Protein AF-A0A952TX78-F1 (afdb_monomer)

Mean predicted aligned error: 15.34 Å

Solvent-accessible surface area (backbone atoms only — not comparable to full-atom values): 5758 Å² total; per-residue (Å²): 141,89,82,82,70,52,74,69,54,47,52,52,56,52,54,69,71,44,94,70,76,80,82,80,73,54,72,70,54,51,54,50,50,50,51,51,49,56,64,56,53,76,68,73,80,83,78,89,79,90,70,56,73,68,55,50,51,53,49,44,50,55,16,54,77,70,75,43,57,51,69,58,50,51,53,49,52,53,51,34,40,77,68,67,75,44,82,85,89,128

Nearest PDB structures (foldseek):
  8pv2-assembly1_CQ  TM=2.808E-01  e=2.253E+00  Thermochaetoides thermophila DSM 1495

pLDDT: mean 75.89, std 15.99, range [40.16, 94.75]

Foldseek 3Di:
DDDDDDPVSVVVVVVVVPPPPPDPDDPVVVVVVVVVVVVVCVVPDDDDDDDDPVVVVVLQVVCVVVVHGSVVVVVVVVVCPVVVVDDDDD

Structure (mmCIF, N/CA/C/O backbone):
data_AF-A0A952TX78-F1
#
_entry.id   AF-A0A952TX78-F1
#
loop_
_atom_site.group_PDB
_atom_site.id
_atom_site.type_symbol
_atom_site.label_atom_id
_atom_site.label_alt_id
_atom_site.label_comp_id
_atom_site.label_asym_id
_atom_site.label_entity_id
_atom_site.label_seq_id
_atom_site.pdbx_PDB_ins_code
_atom_site.Cartn_x
_atom_site.Cartn_y
_atom_site.Cartn_z
_atom_site.occupancy
_atom_site.B_iso_or_equiv
_atom_site.auth_seq_id
_atom_site.auth_comp_id
_atom_site.auth_asym_id
_atom_site.auth_atom_id
_atom_site.pdbx_PDB_model_num
ATOM 1 N N . MET A 1 1 ? 13.239 -31.347 -6.484 1.00 40.16 1 MET A N 1
ATOM 2 C C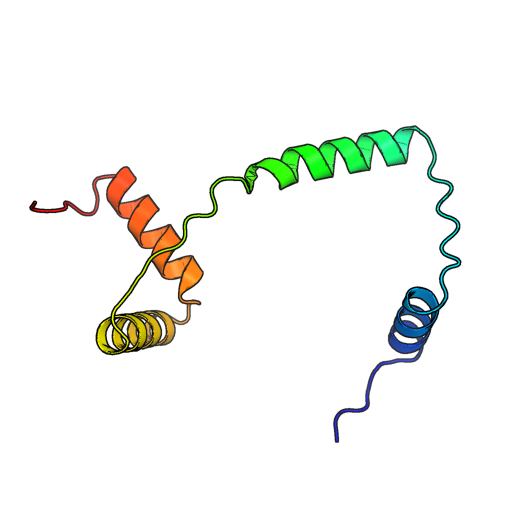A . MET A 1 1 ? 12.828 -31.818 -7.821 1.00 40.16 1 MET A CA 1
ATOM 3 C C . MET A 1 1 ? 11.962 -30.731 -8.421 1.00 40.16 1 MET A C 1
ATOM 5 O O . MET A 1 1 ? 10.789 -30.658 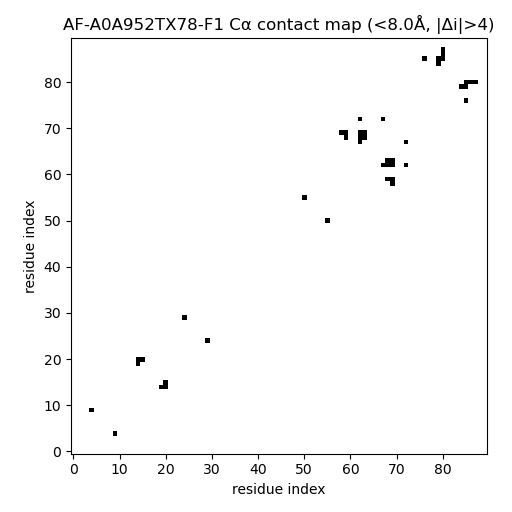-8.090 1.00 40.16 1 MET A O 1
ATOM 9 N N . ALA A 1 2 ? 12.567 -29.821 -9.172 1.00 46.94 2 ALA A N 1
ATOM 10 C CA . ALA A 1 2 ? 11.859 -28.756 -9.872 1.00 46.94 2 ALA A CA 1
ATOM 11 C C . ALA A 1 2 ? 12.477 -28.652 -11.266 1.00 46.94 2 ALA A C 1
ATOM 13 O O . ALA A 1 2 ? 13.155 -27.685 -11.573 1.00 46.94 2 ALA A O 1
ATOM 14 N N . ASP A 1 3 ? 12.298 -29.712 -12.047 1.00 57.31 3 ASP A N 1
ATOM 15 C CA . ASP A 1 3 ? 12.580 -29.718 -13.477 1.00 57.31 3 ASP A CA 1
ATOM 16 C C . ASP A 1 3 ? 11.280 -30.087 -14.159 1.00 57.31 3 ASP A C 1
ATOM 18 O O . ASP A 1 3 ? 10.833 -31.216 -14.003 1.00 57.31 3 ASP A O 1
ATOM 22 N N . TYR A 1 4 ? 10.668 -29.118 -14.829 1.00 56.53 4 TYR A N 1
ATOM 23 C CA . TYR A 1 4 ? 9.905 -29.297 -16.065 1.00 56.53 4 TYR A CA 1
ATOM 24 C C . TYR A 1 4 ? 9.722 -27.898 -16.660 1.00 56.53 4 TYR A C 1
ATOM 26 O O . TYR A 1 4 ? 8.621 -27.362 -16.687 1.00 56.53 4 TYR A O 1
ATOM 34 N N . LEU A 1 5 ? 10.837 -27.282 -17.063 1.00 55.19 5 LEU A N 1
ATOM 35 C CA . LEU A 1 5 ? 10.784 -26.284 -18.128 1.00 55.19 5 LEU A CA 1
ATOM 36 C C . LEU A 1 5 ? 10.646 -27.085 -19.421 1.00 55.19 5 LEU A C 1
ATOM 38 O O . LEU A 1 5 ? 11.426 -28.015 -19.653 1.00 55.19 5 LEU A O 1
ATOM 42 N N . ASN A 1 6 ? 9.613 -26.809 -20.207 1.00 63.94 6 ASN A N 1
ATOM 43 C CA . ASN A 1 6 ? 9.473 -27.434 -21.516 1.00 63.94 6 ASN A CA 1
ATOM 44 C C . ASN A 1 6 ? 10.599 -26.935 -22.458 1.00 63.94 6 ASN A C 1
ATOM 46 O O . ASN A 1 6 ? 11.315 -25.987 -22.140 1.00 63.94 6 ASN A O 1
ATOM 50 N N . THR A 1 7 ? 10.784 -27.578 -23.613 1.00 70.12 7 THR A N 1
ATOM 51 C CA . THR A 1 7 ? 11.871 -27.230 -24.548 1.00 70.12 7 THR A CA 1
ATOM 52 C C . THR A 1 7 ? 11.816 -25.764 -25.001 1.00 70.12 7 THR A C 1
ATOM 54 O O . THR A 1 7 ? 12.855 -25.127 -25.104 1.00 70.12 7 THR A O 1
ATOM 57 N N . GLU A 1 8 ? 10.617 -25.200 -25.167 1.00 63.44 8 GLU A N 1
ATOM 58 C CA . GLU A 1 8 ? 10.405 -23.784 -25.507 1.00 63.44 8 GLU A CA 1
ATOM 59 C C . GLU A 1 8 ? 10.835 -22.848 -24.358 1.00 63.44 8 GLU A C 1
ATOM 61 O O . GLU A 1 8 ? 11.471 -21.818 -24.578 1.00 63.44 8 GLU A O 1
ATOM 66 N N . GLU A 1 9 ? 10.550 -23.221 -23.111 1.00 54.28 9 GLU A N 1
ATOM 67 C CA . GLU A 1 9 ? 10.931 -22.470 -21.917 1.00 54.28 9 GLU A CA 1
ATOM 68 C C . GLU A 1 9 ? 12.442 -22.543 -21.649 1.00 54.28 9 GLU A C 1
ATOM 70 O O . GLU A 1 9 ? 13.024 -21.564 -21.178 1.00 54.28 9 GLU A O 1
ATOM 75 N N . GLN A 1 10 ? 13.093 -23.669 -21.966 1.00 66.94 10 GLN A N 1
ATOM 76 C CA . GLN A 1 10 ? 14.553 -23.802 -21.894 1.00 66.94 10 GLN A CA 1
ATOM 77 C C . GLN A 1 10 ? 15.250 -22.960 -22.967 1.00 66.94 10 GLN A C 1
ATOM 79 O O . GLN A 1 10 ? 16.149 -22.192 -22.630 1.00 66.94 10 GLN A O 1
ATOM 84 N N . GLU A 1 11 ? 14.790 -23.028 -24.220 1.00 63.88 11 GLU A N 1
ATOM 85 C CA . GLU A 1 11 ? 15.312 -22.204 -25.321 1.00 63.88 11 GLU A CA 1
ATOM 86 C C . GLU A 1 11 ? 15.160 -20.702 -25.020 1.00 63.88 11 GLU A C 1
ATOM 88 O O . GLU A 1 11 ? 16.083 -19.912 -25.240 1.00 63.88 11 GLU A O 1
ATOM 93 N N . PHE A 1 12 ? 14.033 -20.298 -24.422 1.00 62.38 12 PHE A N 1
ATOM 94 C CA . PHE A 1 12 ? 13.829 -18.925 -23.962 1.00 62.38 12 PHE A CA 1
ATOM 95 C C . PHE A 1 12 ? 14.847 -18.513 -22.887 1.00 62.38 12 PHE A C 1
ATOM 97 O O . PHE A 1 12 ? 15.441 -17.435 -22.974 1.00 62.38 12 PHE A O 1
ATOM 104 N N . PHE A 1 13 ? 15.089 -19.368 -21.892 1.00 59.31 13 PHE A N 1
ATOM 105 C CA . PHE A 1 13 ? 16.060 -19.103 -20.827 1.00 59.31 13 PHE A CA 1
ATOM 106 C C . PHE A 1 13 ? 17.501 -19.007 -21.337 1.00 59.31 13 PHE A C 1
ATOM 108 O O . PHE A 1 13 ? 18.255 -18.144 -20.879 1.00 59.31 13 PHE A O 1
ATOM 115 N N . GLU A 1 14 ? 17.881 -19.862 -22.283 1.00 63.78 14 GLU A N 1
ATOM 116 C CA . GLU A 1 14 ? 19.211 -19.850 -22.897 1.00 63.78 14 GLU A CA 1
ATOM 117 C C . GLU A 1 14 ? 19.417 -18.584 -23.746 1.00 63.78 14 GLU A C 1
ATOM 119 O O . GLU A 1 14 ? 20.427 -17.894 -23.582 1.00 63.78 14 GLU A O 1
ATOM 124 N N . SER A 1 15 ? 18.410 -18.185 -24.534 1.00 57.75 15 SER A N 1
ATOM 125 C CA . SER A 1 15 ? 18.444 -16.955 -25.347 1.00 57.75 15 SER A CA 1
ATOM 126 C C . SER A 1 15 ? 18.508 -15.651 -24.533 1.00 57.75 15 SER A C 1
ATOM 128 O O . SER A 1 15 ? 18.984 -14.632 -25.028 1.00 57.75 15 SER A O 1
ATOM 130 N N . LEU A 1 16 ? 18.059 -15.667 -23.271 1.00 55.50 16 LEU A N 1
ATOM 131 C CA . LEU A 1 16 ? 18.201 -14.548 -22.327 1.00 55.50 16 LEU A CA 1
ATOM 132 C C . LEU A 1 16 ? 19.628 -14.413 -21.775 1.00 55.50 16 LEU A C 1
ATOM 134 O O . LEU A 1 16 ? 20.033 -13.320 -21.366 1.00 55.50 16 LEU A O 1
ATOM 138 N N . HIS A 1 17 ? 20.360 -15.525 -21.697 1.00 51.91 17 HIS A N 1
ATOM 139 C CA . HIS A 1 17 ? 21.697 -15.595 -21.109 1.00 51.91 17 HIS A CA 1
ATOM 140 C C . HIS A 1 17 ? 22.796 -15.301 -22.143 1.00 51.91 17 HIS A C 1
ATOM 142 O O . HIS A 1 17 ? 23.855 -14.769 -21.789 1.00 51.91 17 HIS A O 1
ATOM 148 N N . GLU A 1 18 ? 22.530 -15.585 -23.420 1.00 53.81 18 GLU A N 1
ATOM 149 C CA . GLU A 1 18 ? 23.330 -15.103 -24.541 1.00 53.81 18 GLU A CA 1
ATOM 150 C C . GLU A 1 18 ? 22.994 -13.636 -24.838 1.00 53.81 18 GLU A C 1
ATOM 152 O O . GLU A 1 18 ? 21.864 -13.244 -25.107 1.00 53.81 18 GLU A O 1
ATOM 157 N N . LYS A 1 19 ? 24.009 -12.775 -24.776 1.00 53.78 19 LYS A N 1
ATOM 158 C CA . LYS A 1 19 ? 23.898 -11.314 -24.917 1.00 53.78 19 LYS A CA 1
ATOM 159 C C . LYS A 1 19 ? 23.599 -10.842 -26.355 1.00 53.78 19 LYS A C 1
ATOM 161 O O . LYS A 1 19 ? 23.935 -9.710 -26.699 1.00 53.78 19 LYS A O 1
ATOM 166 N N . GLU A 1 20 ? 22.989 -11.683 -27.185 1.00 49.25 20 GLU A N 1
ATOM 167 C CA . GLU A 1 20 ? 22.797 -11.470 -28.626 1.00 49.25 20 GLU A CA 1
ATOM 168 C C . GLU A 1 20 ? 21.322 -11.408 -29.043 1.00 49.25 20 GLU A C 1
ATOM 170 O O . GLU A 1 20 ? 20.944 -11.809 -30.141 1.00 49.25 20 GLU A O 1
ATOM 175 N N . LEU A 1 21 ? 20.460 -10.816 -28.216 1.00 50.03 21 LEU A N 1
ATOM 176 C CA . LEU A 1 21 ? 19.179 -10.337 -28.728 1.00 50.03 21 LEU A CA 1
ATOM 177 C C . LEU A 1 21 ? 19.435 -9.128 -29.642 1.00 50.03 21 LEU A C 1
ATOM 179 O O . LEU A 1 21 ? 19.463 -7.978 -29.197 1.00 50.03 21 LEU A O 1
ATOM 183 N N . VAL A 1 22 ? 19.633 -9.381 -30.938 1.00 58.00 22 VAL A N 1
ATOM 184 C CA . VAL A 1 22 ? 19.624 -8.338 -31.973 1.00 58.00 22 VAL A CA 1
ATOM 185 C C . VAL A 1 22 ? 18.172 -7.941 -32.215 1.00 58.00 22 VAL A C 1
ATOM 187 O O . VAL A 1 22 ? 17.494 -8.429 -33.115 1.00 58.00 22 VAL A O 1
ATOM 190 N N . ILE A 1 23 ? 17.672 -7.049 -31.366 1.00 55.69 23 ILE A N 1
ATOM 191 C CA . ILE A 1 23 ? 16.356 -6.447 -31.544 1.00 55.69 23 ILE A CA 1
ATOM 192 C C . ILE A 1 23 ? 16.501 -5.418 -32.672 1.00 55.69 23 ILE A C 1
ATOM 194 O O . ILE A 1 23 ? 17.112 -4.365 -32.486 1.00 55.69 23 ILE A O 1
ATOM 198 N N . SER A 1 24 ? 15.950 -5.715 -33.849 1.00 61.03 24 SER A N 1
ATOM 199 C CA . SER A 1 24 ? 15.780 -4.741 -34.936 1.00 61.03 24 SER A CA 1
ATOM 200 C C . SER A 1 24 ? 14.285 -4.477 -35.137 1.00 61.03 24 SER A C 1
ATOM 202 O O . SER A 1 24 ? 13.683 -5.017 -36.063 1.00 61.03 24 SER A O 1
ATOM 204 N N . PRO A 1 25 ? 13.645 -3.729 -34.220 1.00 62.78 25 PRO A N 1
ATOM 205 C CA . PRO A 1 25 ? 12.218 -3.480 -34.306 1.00 62.78 25 PRO A CA 1
ATOM 206 C C . PRO A 1 25 ? 11.940 -2.460 -35.413 1.00 62.78 25 PRO A C 1
ATOM 208 O O . PRO A 1 25 ? 12.681 -1.485 -35.584 1.00 62.78 25 PRO A O 1
ATOM 211 N N . ASP A 1 26 ? 10.849 -2.668 -36.149 1.00 73.88 26 ASP A N 1
ATOM 212 C CA . ASP A 1 26 ? 10.343 -1.658 -37.078 1.00 73.88 26 ASP A CA 1
ATOM 213 C C . ASP A 1 26 ? 9.947 -0.388 -36.302 1.00 73.88 26 ASP A C 1
ATOM 215 O O . ASP A 1 26 ? 9.565 -0.445 -35.128 1.00 73.88 26 ASP A O 1
ATOM 219 N N . LYS A 1 27 ? 10.003 0.784 -36.945 1.00 72.88 27 LYS A N 1
ATOM 220 C CA . LYS A 1 27 ? 9.677 2.068 -36.293 1.00 72.88 27 LYS A CA 1
ATOM 221 C C . LYS A 1 27 ? 8.285 2.059 -35.650 1.00 72.88 27 LYS A C 1
ATOM 223 O O . LYS A 1 27 ? 8.109 2.622 -34.574 1.00 72.88 27 LYS A O 1
ATOM 228 N N . ASN A 1 28 ? 7.328 1.355 -36.257 1.00 76.00 28 ASN A N 1
ATOM 229 C CA . ASN A 1 28 ? 5.977 1.210 -35.715 1.00 76.00 28 ASN A CA 1
ATOM 230 C C . ASN A 1 28 ? 5.932 0.374 -34.425 1.00 76.00 28 ASN A C 1
ATOM 232 O O . ASN A 1 28 ? 5.120 0.643 -33.537 1.00 76.00 28 ASN A O 1
ATOM 236 N N . GLU A 1 29 ? 6.799 -0.631 -34.295 1.00 74.50 29 GLU A N 1
ATOM 237 C CA . GLU A 1 29 ? 6.900 -1.438 -33.077 1.00 74.50 29 GLU A CA 1
ATOM 238 C C . GLU A 1 29 ? 7.566 -0.650 -31.953 1.00 74.50 29 GLU A C 1
ATOM 240 O O . GLU A 1 29 ? 7.095 -0.699 -30.817 1.00 74.50 29 GLU A O 1
ATOM 245 N N . ILE A 1 30 ? 8.586 0.152 -32.274 1.00 76.75 30 ILE A N 1
ATOM 246 C CA . ILE A 1 30 ? 9.213 1.082 -31.324 1.00 76.75 30 ILE A CA 1
ATOM 247 C C . ILE A 1 30 ? 8.168 2.050 -30.763 1.00 76.75 30 ILE A C 1
ATOM 249 O O . ILE A 1 30 ? 8.045 2.173 -29.545 1.00 76.75 30 ILE A O 1
ATOM 253 N N . ASP A 1 31 ? 7.372 2.690 -31.621 1.00 78.62 31 ASP A N 1
ATOM 254 C CA . ASP A 1 31 ? 6.335 3.633 -31.184 1.00 78.62 31 ASP A CA 1
ATOM 255 C C . ASP A 1 31 ? 5.255 2.951 -30.334 1.00 78.62 31 ASP A C 1
ATOM 257 O O . ASP A 1 31 ? 4.780 3.505 -29.336 1.00 78.62 31 ASP A O 1
ATOM 261 N N . ARG A 1 32 ? 4.897 1.710 -30.672 1.00 77.88 32 ARG A N 1
ATOM 262 C CA . ARG A 1 32 ? 3.960 0.905 -29.885 1.00 77.8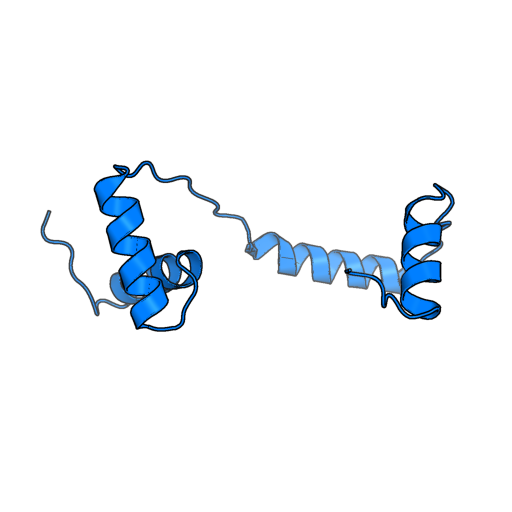8 32 ARG A CA 1
ATOM 263 C C . ARG A 1 32 ? 4.531 0.551 -28.508 1.00 77.88 32 ARG A C 1
ATOM 265 O O . ARG A 1 32 ? 3.821 0.704 -27.513 1.00 77.88 32 ARG A O 1
ATOM 272 N N . TYR A 1 33 ? 5.801 0.156 -28.420 1.00 75.56 33 TYR A N 1
ATOM 273 C CA . TYR A 1 33 ? 6.470 -0.099 -27.142 1.00 75.56 33 TYR A CA 1
ATOM 274 C C . TYR A 1 33 ? 6.651 1.171 -26.314 1.00 75.56 33 TYR A C 1
ATOM 276 O O . TYR A 1 33 ? 6.439 1.130 -25.106 1.00 75.56 33 TYR A O 1
ATOM 284 N N . ILE A 1 34 ? 6.953 2.311 -26.938 1.00 75.81 34 ILE A N 1
ATOM 285 C CA . ILE A 1 34 ? 7.009 3.612 -26.258 1.00 75.81 34 ILE A CA 1
ATOM 286 C C . ILE A 1 34 ? 5.639 3.970 -25.680 1.00 75.81 34 ILE A C 1
ATOM 288 O O . ILE A 1 34 ? 5.561 4.427 -24.541 1.00 75.81 34 ILE A O 1
ATOM 292 N N . ASN A 1 35 ? 4.554 3.737 -26.418 1.00 75.12 35 ASN A N 1
ATOM 293 C CA . ASN A 1 35 ? 3.202 3.984 -25.918 1.00 75.12 35 ASN A CA 1
ATOM 294 C C . ASN A 1 35 ? 2.826 3.032 -24.774 1.00 75.12 35 ASN A C 1
ATOM 296 O O . ASN A 1 35 ? 2.280 3.483 -23.768 1.00 75.12 35 ASN A O 1
ATOM 300 N N . TYR A 1 36 ? 3.179 1.746 -24.858 1.00 70.94 36 TYR A N 1
ATOM 301 C CA . TYR A 1 36 ? 3.001 0.826 -23.731 1.00 70.94 36 TYR A CA 1
ATOM 302 C C . TYR A 1 36 ? 3.847 1.218 -22.518 1.00 70.94 36 TYR A C 1
ATOM 304 O O . TYR A 1 36 ? 3.343 1.192 -21.397 1.00 70.94 36 TYR A O 1
ATOM 312 N N . ALA A 1 37 ? 5.096 1.637 -22.721 1.00 62.22 37 ALA A N 1
ATOM 313 C CA . ALA A 1 37 ? 5.977 2.106 -21.658 1.00 62.22 37 ALA A CA 1
ATOM 314 C C . ALA A 1 37 ? 5.443 3.388 -21.007 1.00 62.22 37 ALA A C 1
ATOM 316 O O . ALA A 1 37 ? 5.405 3.464 -19.786 1.00 62.22 37 ALA A O 1
ATOM 317 N N . ARG A 1 38 ? 4.949 4.357 -21.789 1.00 64.19 38 ARG A N 1
ATOM 318 C CA . ARG A 1 38 ? 4.286 5.575 -21.284 1.00 64.19 38 ARG A CA 1
ATOM 319 C C . ARG A 1 38 ? 3.046 5.259 -20.451 1.00 64.19 38 ARG A C 1
ATOM 321 O O . ARG A 1 38 ? 2.894 5.821 -19.375 1.00 64.19 38 ARG A O 1
ATOM 328 N N . ASN A 1 39 ? 2.222 4.315 -20.897 1.00 60.22 39 ASN A N 1
ATOM 329 C CA . ASN A 1 39 ? 1.048 3.875 -20.138 1.00 60.22 39 ASN A CA 1
ATOM 330 C C . ASN A 1 39 ? 1.437 3.051 -18.896 1.00 60.22 39 ASN A C 1
ATOM 332 O O . ASN A 1 39 ? 0.728 3.053 -17.898 1.00 60.22 39 ASN A O 1
ATOM 336 N N . SER A 1 40 ? 2.589 2.376 -18.925 1.00 55.84 40 SER A N 1
ATOM 3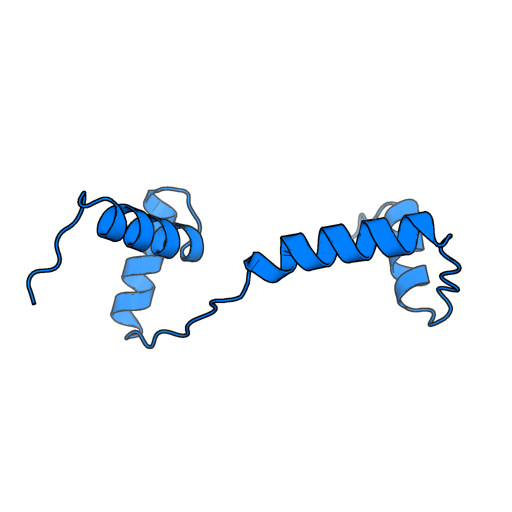37 C CA . SER A 1 40 ? 3.138 1.649 -17.773 1.00 55.84 40 SER A CA 1
ATOM 338 C C . SER A 1 40 ? 3.839 2.581 -16.775 1.00 55.84 40 SER A C 1
ATOM 340 O O . SER A 1 40 ? 3.907 2.268 -15.591 1.00 55.84 40 SER A O 1
ATOM 342 N N . ILE A 1 41 ? 4.328 3.742 -17.223 1.00 50.41 41 ILE A N 1
ATOM 343 C CA . ILE A 1 41 ? 4.942 4.803 -16.407 1.00 50.41 41 ILE A CA 1
ATOM 344 C C . ILE A 1 41 ? 3.927 5.455 -15.447 1.00 50.41 41 ILE A C 1
ATOM 346 O O . ILE A 1 41 ? 4.334 5.993 -14.421 1.00 50.41 41 ILE A O 1
ATOM 350 N N . GLU A 1 42 ? 2.613 5.298 -15.653 1.00 54.00 42 GLU A N 1
ATOM 351 C CA . GLU A 1 42 ? 1.585 5.651 -14.650 1.00 54.00 42 GLU A CA 1
ATOM 352 C C . GLU A 1 42 ? 1.674 4.826 -13.340 1.00 54.00 42 GLU A C 1
ATOM 354 O O . GLU A 1 42 ? 0.908 5.038 -12.403 1.00 54.00 42 GLU A O 1
ATOM 359 N N . THR A 1 43 ? 2.659 3.931 -13.204 1.00 54.69 43 THR A N 1
ATOM 360 C CA . THR A 1 43 ? 3.023 3.232 -11.954 1.00 54.69 43 THR A CA 1
ATOM 361 C C . THR A 1 43 ? 3.805 4.092 -10.934 1.00 54.69 43 THR A C 1
ATOM 363 O O . THR A 1 43 ? 4.301 3.574 -9.932 1.00 54.69 43 THR A O 1
ATOM 366 N N . M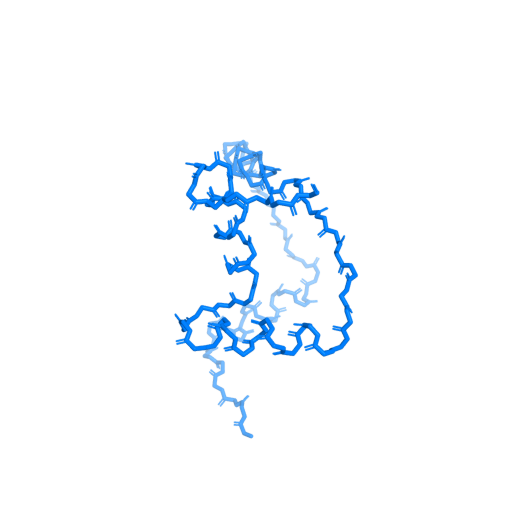ET A 1 44 ? 3.923 5.408 -11.138 1.00 54.91 44 MET A N 1
ATOM 367 C CA . MET A 1 44 ? 5.018 6.231 -10.593 1.00 54.91 44 MET A CA 1
ATOM 368 C C . MET A 1 44 ? 4.927 6.775 -9.156 1.00 54.91 44 MET A C 1
ATOM 370 O O . MET A 1 44 ? 5.782 7.571 -8.783 1.00 54.91 44 MET A O 1
ATOM 374 N N . ASN A 1 45 ? 4.000 6.341 -8.302 1.00 61.75 45 ASN A N 1
ATOM 375 C CA . ASN A 1 45 ? 3.993 6.790 -6.898 1.00 61.75 45 ASN A CA 1
ATOM 376 C C . ASN A 1 45 ? 4.226 5.622 -5.934 1.00 61.75 45 ASN A C 1
ATOM 378 O O . ASN A 1 45 ? 3.342 5.217 -5.178 1.00 61.75 45 ASN A O 1
ATOM 382 N N . LYS A 1 46 ? 5.444 5.064 -5.969 1.00 69.81 46 LYS A N 1
ATOM 383 C CA . LYS A 1 46 ? 5.922 4.136 -4.938 1.00 69.81 46 LYS A CA 1
ATOM 384 C C . LYS A 1 46 ? 6.257 4.940 -3.684 1.00 69.81 46 LYS A C 1
ATOM 386 O O . LYS A 1 46 ? 7.163 5.765 -3.705 1.00 69.81 46 LYS A O 1
ATOM 391 N N . PHE A 1 47 ? 5.565 4.654 -2.592 1.00 73.06 47 PHE A N 1
ATOM 392 C CA . PHE A 1 47 ? 5.921 5.146 -1.267 1.00 73.06 47 PHE A CA 1
ATOM 393 C C . PHE A 1 47 ? 6.357 3.965 -0.396 1.00 73.06 47 PHE A C 1
ATOM 395 O O . PHE A 1 47 ? 5.861 2.844 -0.544 1.00 73.06 47 PHE A O 1
ATOM 402 N N . GLU A 1 48 ? 7.331 4.208 0.472 1.00 84.44 48 GLU A N 1
ATOM 403 C CA . GLU A 1 48 ? 7.786 3.251 1.474 1.00 84.44 48 GLU A CA 1
ATOM 404 C C . GLU A 1 48 ? 7.157 3.621 2.815 1.00 84.44 48 GLU A C 1
ATOM 406 O O . GLU A 1 48 ? 7.036 4.800 3.147 1.00 84.44 48 GLU A O 1
ATOM 411 N N . ILE A 1 49 ? 6.695 2.614 3.554 1.00 85.94 49 ILE A N 1
ATOM 412 C CA . ILE A 1 49 ? 6.096 2.793 4.876 1.00 85.94 49 ILE A CA 1
ATOM 413 C C . ILE A 1 49 ? 6.875 1.976 5.888 1.00 85.94 49 ILE A C 1
ATOM 415 O O . ILE A 1 49 ? 7.123 0.788 5.683 1.00 85.94 49 ILE A O 1
ATOM 419 N N . GLU A 1 50 ? 7.215 2.607 7.003 1.00 90.88 50 GLU A N 1
ATOM 420 C CA . GLU A 1 50 ? 7.755 1.908 8.158 1.00 90.88 50 GLU A CA 1
ATOM 421 C C . GLU A 1 50 ? 6.606 1.423 9.037 1.00 90.88 50 GLU A C 1
ATOM 423 O O . GLU A 1 50 ? 5.685 2.167 9.376 1.00 90.88 50 GLU A O 1
ATOM 428 N N . LEU A 1 51 ? 6.654 0.146 9.399 1.00 88.69 51 LEU A N 1
ATOM 429 C CA . LEU A 1 51 ? 5.686 -0.492 10.278 1.00 88.69 51 LEU A CA 1
ATOM 430 C C . LEU A 1 51 ? 6.440 -1.272 11.345 1.00 88.69 51 LEU A C 1
ATOM 432 O O . LEU A 1 51 ? 7.496 -1.852 11.083 1.00 88.69 51 LEU A O 1
ATOM 436 N N . THR A 1 52 ? 5.865 -1.362 12.543 1.00 94.75 52 THR A N 1
ATOM 437 C CA . THR A 1 52 ? 6.391 -2.301 13.533 1.00 94.75 52 THR A CA 1
ATOM 438 C C . THR A 1 52 ? 6.221 -3.735 13.022 1.00 94.75 52 THR A C 1
ATOM 440 O O . THR A 1 52 ? 5.267 -4.053 12.306 1.00 94.75 52 THR A O 1
ATOM 443 N N . VAL A 1 53 ? 7.108 -4.647 13.436 1.00 93.94 53 VAL A N 1
ATOM 444 C CA . VAL A 1 53 ? 7.015 -6.078 13.076 1.00 93.94 53 VAL A CA 1
ATOM 445 C C . VAL A 1 53 ? 5.645 -6.659 13.449 1.00 93.94 53 VAL A C 1
ATOM 447 O O . VAL A 1 53 ? 5.070 -7.466 12.712 1.00 93.94 53 VAL A O 1
ATOM 450 N N . ARG A 1 54 ? 5.093 -6.215 14.586 1.00 94.00 54 ARG A N 1
ATOM 451 C CA . ARG A 1 54 ? 3.771 -6.618 15.072 1.00 94.00 54 ARG A CA 1
ATOM 452 C C . ARG A 1 54 ? 2.666 -6.172 14.115 1.00 94.00 54 ARG A C 1
ATOM 454 O O . ARG A 1 54 ? 1.803 -6.985 13.783 1.00 94.00 54 ARG A O 1
ATOM 461 N N . ASP A 1 55 ? 2.689 -4.917 13.681 1.00 92.62 55 ASP A N 1
ATOM 462 C CA . ASP A 1 55 ? 1.646 -4.364 12.813 1.00 92.62 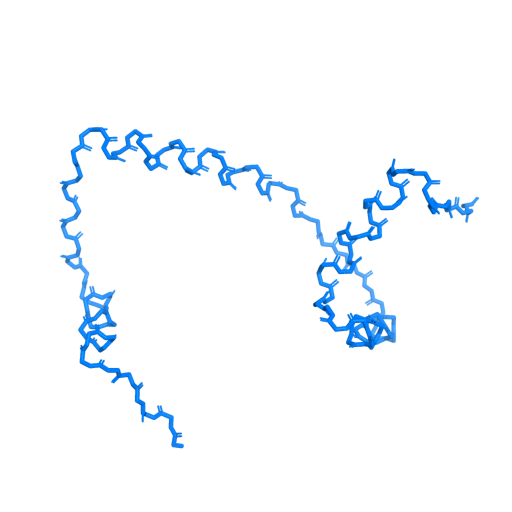55 ASP A CA 1
ATOM 463 C C . ASP A 1 55 ? 1.722 -4.950 11.410 1.00 9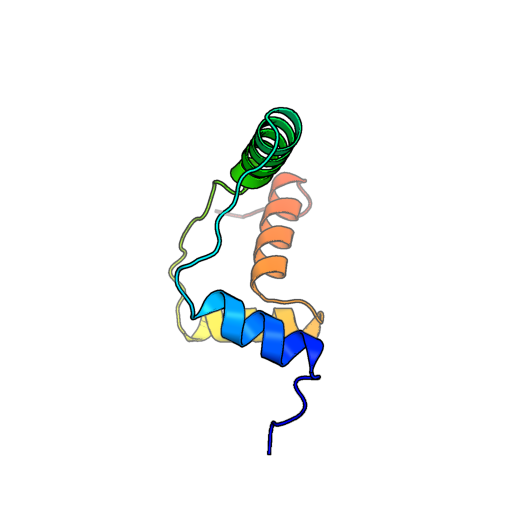2.62 55 ASP A C 1
ATOM 465 O O . ASP A 1 55 ? 0.698 -5.365 10.868 1.00 92.62 55 ASP A O 1
ATOM 469 N N . PHE A 1 56 ? 2.932 -5.107 10.868 1.00 93.19 56 PHE A N 1
ATOM 470 C CA . PHE A 1 56 ? 3.126 -5.766 9.580 1.00 93.19 56 PHE A CA 1
ATOM 471 C C . PHE A 1 56 ? 2.615 -7.215 9.590 1.00 93.19 56 PHE A C 1
ATOM 473 O O . PHE A 1 56 ? 1.926 -7.643 8.662 1.00 93.19 56 PHE A O 1
ATOM 480 N N . SER A 1 57 ? 2.871 -7.962 10.670 1.00 92.31 57 SER A N 1
ATOM 481 C CA . SER A 1 57 ? 2.389 -9.344 10.813 1.00 92.31 57 SER A CA 1
ATOM 482 C C . SER A 1 57 ? 0.861 -9.421 10.861 1.00 92.31 57 SER A C 1
ATOM 484 O O . SER A 1 57 ? 0.260 -10.233 10.157 1.00 92.31 57 SER A O 1
ATOM 486 N N . LYS A 1 58 ? 0.216 -8.541 11.639 1.00 94.25 58 LYS A N 1
ATOM 487 C CA . LYS A 1 58 ? -1.253 -8.449 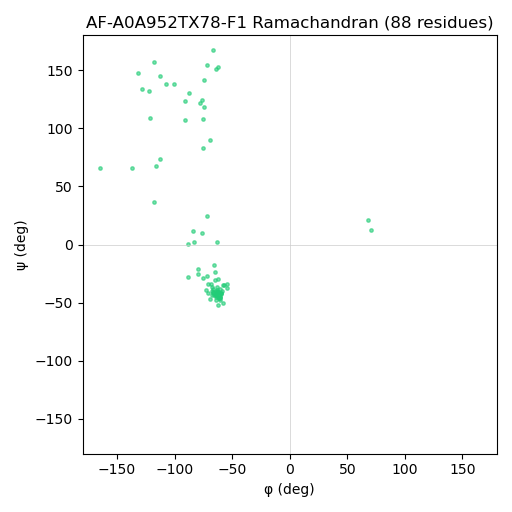11.695 1.00 94.25 58 LYS A CA 1
ATOM 488 C C . LYS A 1 58 ? -1.849 -8.053 10.348 1.00 94.25 58 LYS A C 1
ATOM 490 O O . LYS A 1 58 ? -2.868 -8.602 9.939 1.00 94.25 58 LYS A O 1
ATOM 495 N N . PHE A 1 59 ? -1.214 -7.114 9.655 1.00 92.75 59 PHE A N 1
ATOM 496 C CA . PHE A 1 59 ? -1.651 -6.663 8.342 1.00 92.75 59 PHE A CA 1
ATOM 497 C C . PHE A 1 59 ? -1.583 -7.790 7.303 1.00 92.75 59 PHE A C 1
ATOM 499 O O . PHE A 1 59 ? -2.543 -8.018 6.568 1.00 92.75 59 PHE A O 1
ATOM 506 N N . LYS A 1 60 ? -0.489 -8.562 7.299 1.00 91.06 60 LYS A N 1
ATOM 507 C CA . LYS A 1 60 ? -0.338 -9.736 6.431 1.00 91.06 60 LYS A CA 1
ATOM 508 C C . LYS A 1 60 ? -1.390 -10.809 6.725 1.00 91.06 60 LYS A C 1
ATOM 510 O O . LYS A 1 60 ? -1.938 -11.371 5.783 1.00 91.06 60 LYS A O 1
ATOM 515 N N . ALA A 1 61 ? -1.697 -11.063 7.999 1.00 93.12 61 ALA A N 1
ATOM 516 C CA . ALA A 1 61 ? -2.753 -12.000 8.382 1.00 93.12 61 ALA A CA 1
ATOM 517 C C . ALA A 1 61 ? -4.124 -11.568 7.834 1.00 93.12 61 ALA A C 1
ATOM 519 O O . ALA A 1 61 ? -4.790 -12.366 7.184 1.00 93.12 61 ALA A O 1
ATOM 520 N N . LYS A 1 62 ? -4.490 -10.285 7.974 1.00 92.81 62 LYS A N 1
ATOM 521 C CA . LYS A 1 62 ? -5.741 -9.744 7.411 1.00 92.81 62 LYS A CA 1
ATOM 522 C C . LYS A 1 62 ? -5.828 -9.868 5.890 1.00 92.81 62 LYS A C 1
ATOM 524 O O . LYS A 1 62 ? -6.900 -10.128 5.355 1.00 92.81 62 LYS A O 1
ATOM 529 N N . ALA A 1 63 ? -4.714 -9.672 5.187 1.00 91.75 63 ALA A N 1
ATOM 530 C CA . ALA A 1 63 ? -4.679 -9.850 3.738 1.00 91.75 63 ALA A CA 1
ATOM 531 C C . ALA A 1 63 ? -4.947 -11.318 3.352 1.00 91.75 63 ALA A C 1
ATOM 533 O O . ALA A 1 63 ? -5.770 -11.583 2.477 1.00 91.75 63 ALA A O 1
ATOM 534 N N . LEU A 1 64 ? -4.325 -12.264 4.069 1.00 91.12 64 LEU A N 1
ATOM 535 C CA . LEU A 1 64 ? -4.541 -13.702 3.876 1.00 91.12 64 LEU A CA 1
ATOM 536 C C . LEU A 1 64 ? -5.982 -14.130 4.182 1.00 91.12 64 LEU A C 1
ATOM 538 O O . LEU A 1 64 ? -6.546 -14.897 3.409 1.00 91.12 64 LEU A O 1
ATOM 542 N N . GLU A 1 65 ? -6.589 -13.614 5.254 1.00 94.25 65 GLU A N 1
ATOM 543 C CA . GLU A 1 65 ? -8.001 -13.865 5.593 1.00 94.25 65 GLU A CA 1
ATOM 544 C C . GLU A 1 65 ? -8.952 -13.461 4.459 1.00 94.25 65 GLU A C 1
ATOM 546 O O . GLU A 1 65 ? -9.956 -14.127 4.222 1.00 94.25 65 GLU A O 1
ATOM 551 N N . GLN A 1 66 ? -8.624 -12.389 3.735 1.00 89.12 66 GLN A N 1
ATOM 552 C CA . GLN A 1 66 ? -9.397 -11.915 2.585 1.00 89.12 66 GLN A CA 1
ATOM 553 C C . GLN A 1 66 ? -8.971 -12.551 1.252 1.00 89.12 66 GLN A C 1
ATOM 555 O O . GLN A 1 66 ? -9.531 -12.213 0.211 1.00 89.12 66 GLN A O 1
ATOM 560 N N . GLY A 1 67 ? -7.984 -13.454 1.257 1.00 91.38 67 GLY A N 1
ATOM 561 C CA . GLY A 1 67 ? -7.479 -14.107 0.047 1.00 91.38 67 GLY A CA 1
ATOM 562 C C . GLY A 1 67 ? -6.747 -13.167 -0.916 1.00 91.38 67 GLY A C 1
ATOM 563 O O . GLY A 1 67 ? -6.626 -13.480 -2.099 1.00 91.38 67 GLY A O 1
ATOM 564 N N . ILE A 1 68 ? -6.261 -12.018 -0.437 1.00 90.31 68 ILE A N 1
ATOM 565 C CA . ILE A 1 68 ? -5.559 -11.016 -1.250 1.00 90.31 68 ILE A CA 1
ATOM 566 C C . ILE A 1 68 ? -4.120 -10.830 -0.775 1.00 90.31 68 ILE A C 1
ATOM 568 O O . ILE A 1 68 ? -3.761 -11.099 0.371 1.00 90.31 68 ILE A O 1
ATOM 572 N N . ASN A 1 69 ? -3.256 -10.338 -1.660 1.00 91.06 69 ASN A N 1
ATOM 573 C CA . ASN A 1 69 ? -1.907 -9.972 -1.247 1.00 91.06 69 ASN A CA 1
ATOM 574 C C . ASN A 1 69 ? -1.936 -8.683 -0.392 1.00 91.06 69 ASN A C 1
ATOM 576 O O . ASN A 1 69 ? -2.830 -7.841 -0.514 1.00 91.06 69 ASN A O 1
ATOM 580 N N . TYR A 1 70 ? -0.929 -8.500 0.468 1.00 90.25 70 TYR A N 1
ATOM 581 C CA . TYR A 1 70 ? -0.884 -7.349 1.376 1.00 90.25 70 TYR A CA 1
ATOM 582 C C . TYR A 1 70 ? -0.758 -6.006 0.633 1.00 90.25 70 TYR A C 1
ATOM 584 O O . TYR A 1 70 ? -1.289 -5.003 1.097 1.00 90.25 70 TYR A O 1
ATOM 592 N N . LYS A 1 71 ? -0.117 -5.962 -0.543 1.00 87.25 71 LYS A N 1
ATOM 593 C CA . LYS A 1 71 ? 0.002 -4.731 -1.346 1.00 87.25 71 LYS A CA 1
ATOM 594 C C . LYS A 1 71 ? -1.365 -4.276 -1.871 1.00 87.25 71 LYS A C 1
ATOM 596 O O . LYS A 1 71 ? -1.693 -3.101 -1.772 1.00 87.25 71 LYS A O 1
ATOM 601 N N . SER A 1 72 ? -2.187 -5.212 -2.338 1.00 89.50 72 SER A N 1
ATOM 602 C CA . SER A 1 72 ? -3.561 -4.984 -2.783 1.00 89.50 72 SER A CA 1
ATOM 603 C C . SER A 1 72 ? -4.438 -4.488 -1.639 1.00 89.50 72 SER A C 1
ATOM 605 O O . SER A 1 72 ? -5.228 -3.571 -1.846 1.00 89.50 72 S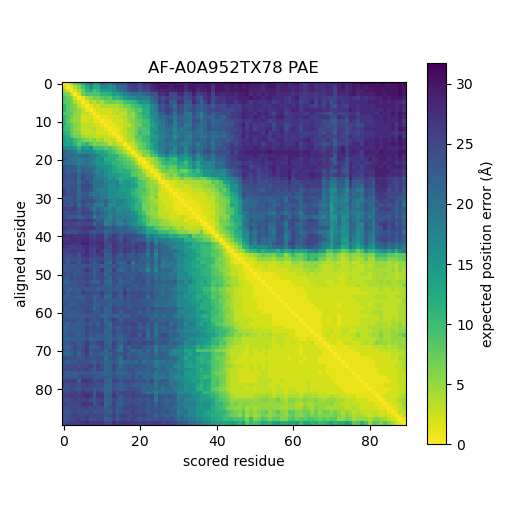ER A O 1
ATOM 607 N N . LEU A 1 73 ? -4.254 -5.018 -0.424 1.00 91.19 73 LEU A N 1
ATOM 608 C CA . LEU A 1 73 ? -4.959 -4.510 0.754 1.00 91.19 73 LEU A CA 1
ATOM 609 C C . LEU A 1 73 ? -4.597 -3.042 1.048 1.00 91.19 73 LEU A C 1
ATOM 611 O O . LEU A 1 73 ? -5.491 -2.249 1.335 1.00 91.19 73 LEU A O 1
ATOM 615 N N . VAL A 1 74 ? -3.322 -2.645 0.918 1.00 90.94 74 VAL A N 1
ATOM 616 C CA . VAL A 1 74 ? -2.914 -1.228 1.053 1.00 90.94 74 VAL A CA 1
ATOM 617 C C . VAL A 1 74 ? -3.607 -0.369 -0.006 1.00 90.94 74 VAL A C 1
ATOM 619 O O . VAL A 1 74 ? -4.195 0.659 0.328 1.00 90.94 74 VAL A O 1
ATOM 622 N N . SER A 1 75 ? -3.599 -0.801 -1.270 1.00 87.75 75 SER A N 1
ATOM 623 C CA . SER A 1 75 ? -4.273 -0.081 -2.358 1.00 87.75 75 SER A CA 1
ATOM 624 C C . SER A 1 75 ? -5.777 0.075 -2.113 1.00 87.75 75 SER A C 1
ATOM 626 O O . SER A 1 75 ? -6.322 1.157 -2.329 1.00 87.75 75 SER A O 1
ATOM 628 N N . MET A 1 76 ? -6.447 -0.967 -1.613 1.00 90.94 76 MET A N 1
ATOM 629 C CA . MET A 1 76 ? -7.869 -0.913 -1.260 1.00 90.94 76 MET A CA 1
ATOM 630 C C . MET A 1 76 ? -8.147 0.066 -0.120 1.00 90.94 76 MET A C 1
ATOM 632 O O . MET A 1 76 ? -9.113 0.821 -0.199 1.00 90.94 76 MET A O 1
ATOM 636 N N . LEU A 1 77 ? -7.307 0.088 0.920 1.00 92.25 77 LEU A N 1
ATOM 637 C CA . LEU A 1 77 ? -7.454 1.036 2.028 1.00 92.25 77 LEU A CA 1
ATOM 638 C C . LEU A 1 77 ? -7.344 2.483 1.544 1.00 92.25 77 LEU A C 1
ATOM 640 O O . LEU A 1 77 ? -8.197 3.300 1.885 1.00 92.25 77 LEU A O 1
ATOM 644 N N . ILE A 1 78 ? -6.354 2.780 0.698 1.00 90.81 78 ILE A N 1
ATOM 645 C CA . ILE A 1 78 ? -6.186 4.110 0.093 1.00 90.81 78 ILE A CA 1
ATOM 646 C C . ILE A 1 78 ? -7.403 4.467 -0.761 1.00 90.81 78 ILE A C 1
ATOM 648 O O . ILE A 1 78 ? -7.949 5.561 -0.640 1.00 90.81 78 ILE A O 1
ATOM 652 N N . HIS A 1 79 ? -7.870 3.536 -1.596 1.00 89.81 79 HIS A N 1
ATOM 653 C CA . HIS A 1 79 ? -9.047 3.757 -2.427 1.00 89.81 79 HIS A CA 1
ATOM 654 C C . HIS A 1 79 ? -10.300 4.035 -1.586 1.00 89.81 79 HIS A C 1
ATOM 656 O O . HIS A 1 79 ? -11.048 4.968 -1.877 1.00 89.81 79 HIS A O 1
ATOM 662 N N . HIS A 1 80 ? -10.531 3.262 -0.526 1.00 92.75 80 HIS A N 1
ATOM 663 C CA . HIS A 1 80 ? -11.674 3.447 0.363 1.00 92.75 80 HIS A CA 1
ATOM 664 C C . HIS A 1 80 ? -11.604 4.742 1.171 1.00 92.75 80 HIS A C 1
ATOM 666 O O . HIS A 1 80 ? -12.643 5.376 1.356 1.00 92.75 80 HIS A O 1
ATOM 672 N N . TYR A 1 81 ? -10.409 5.152 1.596 1.00 93.62 81 TYR A N 1
ATOM 673 C CA . TYR A 1 81 ? -10.190 6.452 2.222 1.00 93.62 81 TYR A CA 1
ATOM 674 C C . TYR A 1 81 ? -10.519 7.594 1.250 1.00 93.62 81 TYR A C 1
ATOM 676 O O . TYR A 1 81 ? -11.372 8.427 1.543 1.00 93.62 81 TYR A O 1
ATOM 684 N N . ASN A 1 82 ? -9.954 7.567 0.037 1.00 91.19 82 ASN A N 1
ATOM 685 C CA . ASN A 1 82 ? -10.217 8.581 -0.992 1.00 91.19 82 ASN A CA 1
ATOM 686 C C . ASN A 1 82 ? -11.688 8.616 -1.438 1.00 91.19 82 ASN A C 1
ATOM 688 O O . ASN A 1 82 ? -12.197 9.665 -1.818 1.00 91.19 82 ASN A O 1
ATOM 692 N N . SER A 1 83 ? -12.381 7.476 -1.381 1.00 92.88 83 SER A N 1
ATOM 693 C CA . SER A 1 83 ? -13.806 7.363 -1.724 1.00 92.88 83 SER A CA 1
ATOM 694 C C . SER A 1 83 ? -14.744 7.754 -0.573 1.00 92.88 83 SER A C 1
ATOM 696 O O . SER A 1 83 ? -15.956 7.587 -0.704 1.00 92.88 83 SER A O 1
ATOM 698 N N . GLY A 1 84 ? -14.215 8.190 0.577 1.00 92.50 84 GLY A N 1
ATOM 699 C CA . GLY A 1 84 ? -15.003 8.574 1.753 1.00 92.50 84 GLY A CA 1
ATOM 700 C C . GLY A 1 84 ? -15.684 7.410 2.482 1.00 92.50 84 GLY A C 1
ATOM 701 O O . GLY A 1 84 ? -16.542 7.634 3.331 1.00 92.50 84 GLY A O 1
ATOM 702 N N . ARG A 1 85 ? -15.323 6.156 2.174 1.00 92.56 85 ARG A N 1
ATOM 703 C CA . ARG A 1 85 ? -15.872 4.965 2.853 1.00 92.56 85 ARG A CA 1
ATOM 704 C C . ARG A 1 85 ? -15.215 4.707 4.207 1.00 92.56 85 ARG A C 1
ATOM 706 O O . ARG A 1 85 ? -15.781 3.996 5.031 1.00 92.56 85 ARG A O 1
ATOM 713 N N . ILE A 1 86 ? -14.015 5.245 4.413 1.00 93.62 86 ILE A N 1
ATOM 714 C CA . ILE A 1 86 ? -13.259 5.163 5.664 1.00 93.62 86 ILE A CA 1
ATOM 715 C C . ILE A 1 86 ? -12.846 6.584 6.042 1.00 93.62 86 ILE A C 1
ATOM 717 O O . ILE A 1 86 ? -12.334 7.314 5.197 1.00 93.62 86 ILE A O 1
ATOM 721 N N . ALA A 1 87 ? -13.037 6.954 7.307 1.00 90.56 87 ALA A N 1
ATOM 722 C CA . ALA A 1 87 ? -12.534 8.198 7.876 1.00 90.56 87 ALA A CA 1
ATOM 723 C C . ALA A 1 87 ? -11.371 7.899 8.828 1.00 90.56 87 ALA A C 1
ATOM 725 O O . ALA A 1 87 ? -11.424 6.943 9.606 1.00 90.56 87 ALA A O 1
ATOM 726 N N . LEU A 1 88 ? -10.324 8.719 8.759 1.00 88.75 88 LEU A N 1
ATOM 727 C CA . LEU A 1 88 ? -9.280 8.751 9.776 1.00 88.75 88 LEU A CA 1
ATOM 728 C C . LEU A 1 88 ? -9.680 9.796 10.815 1.00 88.75 88 LEU A C 1
ATOM 730 O O . LEU A 1 88 ? -9.891 10.956 10.472 1.00 88.75 88 LEU A O 1
ATOM 734 N N . ASN A 1 89 ? -9.768 9.376 12.072 1.00 86.44 89 ASN A N 1
ATOM 735 C CA . ASN A 1 89 ? -9.860 10.297 13.196 1.00 86.44 89 ASN A CA 1
ATOM 736 C C . ASN A 1 89 ? -8.428 10.571 13.652 1.00 86.44 89 ASN A C 1
ATOM 738 O O . ASN A 1 89 ? -7.777 9.669 14.184 1.00 86.44 89 ASN A O 1
ATOM 742 N N . ILE A 1 90 ? -7.945 11.774 13.353 1.00 78.12 90 ILE A N 1
ATOM 743 C CA . ILE A 1 90 ? -6.597 12.254 13.675 1.00 78.12 90 ILE A CA 1
ATOM 744 C C . ILE A 1 90 ? -6.690 13.168 14.892 1.00 78.12 90 ILE A C 1
ATOM 746 O O . ILE A 1 90 ? -7.649 13.973 14.929 1.00 78.12 90 ILE A O 1
#

Sequence (90 aa):
MADYLNTEEQEFFESLHEKELVISPDKNEIDRYINYARNSIETMNKFEIELTVRDFSKFKAKALEQGINYKSLVSMLIHHYNSGRIALNI

Secondary structure (DSSP, 8-state):
------HHHHHHHHHHHSS-------HHHHHHHHHHHHHHGGG---------HHHHHHHHHHHHHTTS-HHHHHHHHHHHHHTTSS----

Radius of gyration: 21.33 Å; Cα contacts (8 Å, |Δi|>4): 22; chains: 1; bounding box: 40×44×52 Å